Protein AF-A0A6B2XU68-F1 (afdb_monomer_lite)

Secondary structure (DSSP, 8-state):
---SS-HHHHHHHHTTSSPPPHHHHHHHHHHTT--HHHHHHHHHHHHHHHHHSSPPP----S-----SSTT-S--TTSPP-GGGGGG--S-HHHHHHHHHHHHH-S-------TTSSHHHIIIIIIHHHHTT-

pLDDT: mean 76.52, std 17.87, range [32.81, 94.81]

Foldseek 3Di:
DDLPDDPVLLVVCVPPPDPDDLSSQLSVCVVVVHDSVVSSVVSVVVVVVCVVVPDDPDPDPDDDDDDDPPDDLDPDLDQAACVNLVSDDDCQVVLVVVVVVVVVDVDDDDDDDPSPRPVNCVGNPHPNVVVVD

Structure (mmCIF, N/CA/C/O backbone):
data_AF-A0A6B2XU68-F1
#
_entry.id   AF-A0A6B2XU68-F1
#
loop_
_atom_site.group_PDB
_atom_site.id
_atom_site.type_symbol
_atom_site.label_atom_id
_atom_site.label_alt_id
_atom_site.label_comp_id
_atom_site.label_asym_id
_atom_site.label_entity_id
_atom_site.label_seq_id
_atom_site.pdbx_PDB_ins_code
_atom_site.Cartn_x
_atom_site.Cartn_y
_atom_site.Cartn_z
_atom_site.occupancy
_atom_site.B_iso_or_equiv
_atom_site.auth_seq_id
_atom_site.auth_comp_id
_atom_site.auth_asym_id
_atom_site.auth_atom_id
_atom_site.pdbx_PDB_model_num
ATOM 1 N N . ALA A 1 1 ? 27.057 -16.270 -21.996 1.00 46.88 1 ALA A N 1
ATOM 2 C CA . ALA A 1 1 ? 27.869 -15.396 -21.124 1.00 46.88 1 ALA A CA 1
ATOM 3 C C . ALA A 1 1 ? 27.111 -15.187 -19.817 1.00 46.88 1 ALA A C 1
ATOM 5 O O . ALA A 1 1 ? 25.997 -14.682 -19.856 1.00 46.88 1 ALA A O 1
ATOM 6 N N . ARG A 1 2 ? 27.632 -15.685 -18.686 1.00 47.50 2 ARG A N 1
ATOM 7 C CA . ARG A 1 2 ? 26.977 -15.565 -17.373 1.00 47.50 2 ARG A CA 1
ATOM 8 C C . ARG A 1 2 ? 27.305 -14.185 -16.807 1.00 47.50 2 ARG A C 1
ATOM 10 O O . ARG A 1 2 ? 28.463 -13.931 -16.502 1.00 47.50 2 ARG A O 1
ATOM 17 N N . ALA A 1 3 ? 26.322 -13.295 -16.701 1.00 50.81 3 ALA A N 1
ATOM 18 C CA . ALA A 1 3 ? 26.508 -12.059 -15.948 1.00 50.81 3 ALA A CA 1
ATOM 19 C C . ALA A 1 3 ? 26.870 -12.443 -14.502 1.00 50.81 3 ALA A C 1
ATOM 21 O O . ALA A 1 3 ? 26.145 -13.215 -13.876 1.00 50.81 3 ALA A O 1
ATOM 22 N N . HIS A 1 4 ? 28.001 -11.954 -13.988 1.00 54.03 4 HIS A N 1
ATOM 23 C CA . HIS A 1 4 ? 28.542 -12.267 -12.654 1.00 54.03 4 HIS A CA 1
ATOM 24 C C . HIS A 1 4 ? 27.733 -11.623 -11.505 1.00 54.03 4 HIS A C 1
ATOM 26 O O . HIS A 1 4 ? 28.278 -11.260 -10.467 1.00 54.03 4 HIS A O 1
ATOM 32 N N . TYR A 1 5 ? 26.419 -11.478 -11.678 1.00 64.56 5 TYR A N 1
ATOM 33 C CA . TYR A 1 5 ? 25.525 -10.790 -10.759 1.00 64.56 5 TYR A CA 1
ATOM 34 C C . TYR A 1 5 ? 24.369 -11.694 -10.342 1.00 64.56 5 TYR A C 1
ATOM 36 O O . TYR A 1 5 ? 23.856 -12.491 -11.127 1.00 64.56 5 TYR A O 1
ATOM 44 N N . SER A 1 6 ? 23.951 -11.561 -9.082 1.00 69.12 6 SER A N 1
ATOM 45 C CA . SER A 1 6 ? 22.814 -12.312 -8.553 1.00 69.12 6 SER A CA 1
ATOM 46 C C . SER A 1 6 ? 21.509 -11.921 -9.261 1.00 69.12 6 SER A C 1
ATOM 48 O O . SER A 1 6 ? 21.335 -10.778 -9.691 1.00 69.12 6 SER A O 1
ATOM 50 N N . VAL A 1 7 ? 20.550 -12.850 -9.330 1.00 61.22 7 VAL A N 1
ATOM 51 C CA . VAL A 1 7 ? 19.213 -12.606 -9.908 1.00 61.22 7 VAL A CA 1
ATOM 52 C C . VAL A 1 7 ? 18.507 -11.426 -9.225 1.00 61.22 7 VAL A C 1
ATOM 54 O O . VAL A 1 7 ? 17.850 -10.630 -9.893 1.00 61.22 7 VAL A O 1
ATOM 57 N N . ALA A 1 8 ? 18.704 -11.252 -7.914 1.00 59.00 8 ALA A N 1
ATOM 58 C CA . ALA A 1 8 ? 18.163 -10.120 -7.163 1.00 59.00 8 ALA A CA 1
ATOM 59 C C . ALA A 1 8 ? 18.753 -8.772 -7.622 1.00 59.00 8 ALA A C 1
ATOM 61 O O . ALA A 1 8 ? 18.027 -7.785 -7.721 1.00 59.00 8 ALA A O 1
ATOM 62 N N . THR A 1 9 ? 20.044 -8.731 -7.966 1.00 63.22 9 THR A N 1
ATOM 63 C CA . THR A 1 9 ? 20.712 -7.530 -8.494 1.00 63.22 9 THR A CA 1
ATOM 64 C C . THR A 1 9 ? 20.167 -7.148 -9.871 1.00 63.22 9 THR A C 1
ATOM 66 O O . THR A 1 9 ? 19.874 -5.979 -10.112 1.00 63.22 9 THR A O 1
ATOM 69 N N . LEU A 1 10 ? 19.966 -8.131 -10.755 1.00 64.88 10 LEU A N 1
ATOM 70 C CA . LEU A 1 10 ? 19.405 -7.906 -12.092 1.00 64.88 10 LEU A CA 1
ATOM 71 C C . LEU A 1 10 ? 17.924 -7.497 -12.032 1.00 64.88 10 LEU A C 1
ATOM 73 O O . LEU A 1 10 ? 17.506 -6.582 -12.736 1.00 64.88 10 LEU A O 1
ATOM 77 N N . SER A 1 11 ? 17.135 -8.114 -11.147 1.00 63.75 11 SER A N 1
ATOM 78 C CA . SER A 1 11 ? 15.736 -7.730 -10.925 1.00 63.75 11 SER A CA 1
ATOM 79 C C . SER A 1 11 ? 15.620 -6.325 -10.323 1.00 63.75 11 SER A C 1
ATOM 81 O O . SER A 1 11 ? 14.810 -5.524 -10.789 1.00 63.75 11 SER A O 1
ATOM 83 N N . GLY A 1 12 ? 16.479 -5.967 -9.361 1.00 59.56 12 GLY A N 1
ATOM 84 C CA . GLY A 1 12 ? 16.537 -4.614 -8.803 1.00 59.56 12 GLY A CA 1
ATOM 85 C C . GLY A 1 12 ? 16.921 -3.557 -9.844 1.00 59.56 12 GLY A C 1
ATOM 86 O O . GLY A 1 12 ? 16.319 -2.484 -9.868 1.00 59.56 12 GLY A O 1
ATOM 87 N N . ALA A 1 13 ? 17.851 -3.887 -10.747 1.00 59.22 13 ALA A N 1
ATOM 88 C CA . ALA A 1 13 ? 18.230 -3.040 -11.878 1.00 59.22 13 ALA A CA 1
ATOM 89 C C . ALA A 1 13 ? 17.066 -2.807 -12.862 1.00 59.22 13 ALA A C 1
ATOM 91 O O . ALA A 1 13 ? 16.898 -1.698 -13.363 1.00 59.22 13 ALA A O 1
ATOM 92 N N . ALA A 1 14 ? 16.219 -3.816 -13.088 1.00 57.31 14 ALA A N 1
ATOM 93 C CA . ALA A 1 14 ? 15.025 -3.704 -13.930 1.00 57.31 14 ALA A CA 1
ATOM 94 C C . ALA A 1 14 ? 13.841 -2.986 -13.245 1.00 57.31 14 ALA A C 1
ATOM 96 O O . ALA A 1 14 ? 12.890 -2.587 -13.912 1.00 57.31 14 ALA A O 1
ATOM 97 N N . SER A 1 15 ? 13.882 -2.785 -11.922 1.00 57.72 15 SER A N 1
ATOM 98 C CA . SER A 1 15 ? 12.744 -2.293 -11.122 1.00 57.72 15 SER A CA 1
ATOM 99 C C . SER A 1 15 ? 12.567 -0.762 -11.112 1.00 57.72 15 SER A C 1
ATOM 101 O O . SER A 1 15 ? 11.965 -0.227 -10.186 1.00 57.72 15 SER A O 1
ATOM 103 N N . SER A 1 16 ? 13.119 -0.042 -12.094 1.00 53.62 16 SER A N 1
ATOM 104 C CA . SER A 1 16 ? 12.982 1.416 -12.314 1.00 53.62 16 SER A CA 1
ATOM 105 C C . SER A 1 16 ? 13.335 2.361 -11.147 1.00 53.62 16 SER A C 1
ATOM 107 O O . SER A 1 16 ? 13.066 3.557 -11.239 1.00 53.62 16 SER A O 1
ATOM 109 N N . ARG A 1 17 ? 13.922 1.882 -10.041 1.00 61.47 17 ARG A N 1
ATOM 110 C CA . ARG A 1 17 ? 14.203 2.730 -8.863 1.00 61.47 17 ARG A CA 1
ATOM 111 C C . ARG A 1 17 ? 15.479 3.559 -8.992 1.00 61.47 17 ARG A C 1
ATOM 113 O O . ARG A 1 17 ? 15.565 4.602 -8.356 1.00 61.47 17 ARG A O 1
ATOM 120 N N . ARG A 1 18 ? 16.463 3.102 -9.774 1.00 65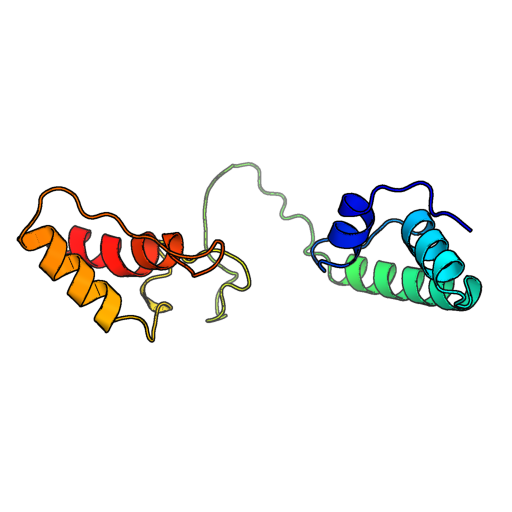.75 18 ARG A N 1
ATOM 121 C CA . ARG A 1 18 ? 17.732 3.794 -10.067 1.00 65.75 18 ARG A CA 1
ATOM 122 C C . ARG A 1 18 ? 18.297 3.311 -11.401 1.00 65.75 18 ARG A C 1
ATOM 124 O O . ARG A 1 18 ? 18.091 2.153 -11.755 1.00 65.75 18 ARG A O 1
ATOM 131 N N . LEU A 1 19 ? 19.035 4.179 -12.095 1.00 77.69 19 LEU A N 1
ATOM 132 C CA . LEU A 1 19 ? 19.787 3.784 -13.284 1.00 77.69 19 LEU A CA 1
ATOM 133 C C . LEU A 1 19 ? 20.884 2.778 -12.871 1.00 77.69 19 LEU A C 1
ATOM 135 O O . LEU A 1 19 ? 21.694 3.108 -12.000 1.00 77.69 19 LEU A O 1
ATOM 139 N N . PRO A 1 20 ? 20.917 1.558 -13.437 1.00 81.12 20 PRO A N 1
ATOM 140 C CA . PRO A 1 20 ? 21.978 0.588 -13.164 1.00 81.12 20 PRO A CA 1
ATOM 141 C C . PRO A 1 20 ? 23.329 1.101 -13.668 1.00 81.12 20 PRO A C 1
ATOM 143 O O . PRO A 1 20 ? 23.374 1.941 -14.567 1.00 81.12 20 PRO A O 1
ATOM 146 N N . SER A 1 21 ? 24.440 0.576 -13.143 1.00 84.88 21 SER A N 1
ATOM 147 C CA . SER A 1 21 ? 25.755 0.901 -13.704 1.00 84.88 21 SER A CA 1
ATOM 148 C C . SER A 1 21 ? 25.855 0.447 -15.165 1.00 84.88 21 SER A C 1
ATOM 150 O O . SER A 1 21 ? 25.175 -0.496 -15.597 1.00 84.88 21 SER A O 1
ATOM 152 N N . LEU A 1 22 ? 26.715 1.122 -15.930 1.00 85.44 22 LEU A N 1
ATOM 153 C CA . LEU A 1 22 ? 26.951 0.788 -17.333 1.00 85.44 22 LEU A CA 1
ATOM 154 C C . LEU A 1 22 ? 27.378 -0.680 -17.481 1.00 85.44 22 LEU A C 1
ATOM 156 O O . LEU A 1 22 ? 26.805 -1.408 -18.284 1.00 85.44 22 LEU A O 1
ATOM 160 N N . ASP A 1 23 ? 28.294 -1.148 -16.633 1.00 84.88 23 ASP A N 1
ATOM 161 C CA . ASP A 1 23 ? 28.797 -2.525 -16.666 1.00 84.88 23 ASP A CA 1
ATOM 162 C C . ASP A 1 23 ? 27.698 -3.586 -16.457 1.00 84.88 23 ASP A C 1
ATOM 164 O O . ASP A 1 23 ? 27.620 -4.573 -17.196 1.00 84.88 23 ASP A O 1
ATOM 168 N N . VAL A 1 24 ? 26.773 -3.345 -15.520 1.00 82.81 24 VAL A N 1
ATOM 169 C CA . VAL A 1 24 ? 25.624 -4.233 -15.276 1.00 82.81 24 VAL A CA 1
ATOM 170 C C . VAL A 1 24 ? 24.686 -4.246 -16.483 1.00 82.81 24 VAL A C 1
ATOM 172 O O . VAL A 1 24 ? 24.235 -5.311 -16.907 1.00 82.81 24 VAL A O 1
ATOM 175 N N . THR A 1 25 ? 24.427 -3.075 -17.068 1.00 85.81 25 THR A N 1
ATOM 176 C CA . THR A 1 25 ? 23.574 -2.935 -18.258 1.00 85.81 25 THR A CA 1
ATOM 177 C C . THR A 1 25 ? 24.167 -3.695 -19.444 1.00 85.81 25 THR A C 1
ATOM 179 O O . THR A 1 25 ? 23.479 -4.499 -20.073 1.00 85.81 25 THR A O 1
ATOM 182 N N . LEU A 1 26 ? 25.461 -3.513 -19.716 1.00 88.12 26 LEU A N 1
ATOM 183 C CA . LEU A 1 26 ? 26.148 -4.183 -20.820 1.00 88.12 26 LEU A CA 1
ATOM 184 C C . LEU A 1 26 ? 26.263 -5.692 -20.597 1.00 88.12 26 LEU A C 1
ATOM 186 O O . LEU A 1 26 ? 26.090 -6.465 -21.539 1.00 88.12 26 LEU A O 1
ATOM 190 N N . SER A 1 27 ? 26.491 -6.130 -19.359 1.00 80.56 27 SER A N 1
ATOM 191 C CA . SER A 1 27 ? 26.491 -7.551 -19.003 1.00 80.56 27 SER A CA 1
ATOM 192 C C . SER A 1 27 ? 25.131 -8.205 -19.255 1.00 80.56 27 SER A C 1
ATOM 194 O O . SER A 1 27 ? 25.075 -9.307 -19.803 1.00 80.56 27 SER A O 1
ATOM 196 N N . TYR A 1 28 ? 24.036 -7.522 -18.907 1.00 79.81 28 TYR A N 1
ATOM 197 C CA . TYR A 1 28 ? 22.674 -7.994 -19.159 1.00 79.81 28 TYR A CA 1
ATOM 198 C C . TYR A 1 28 ? 22.363 -8.062 -20.660 1.00 79.81 28 TYR A C 1
ATOM 200 O O . TYR A 1 28 ? 21.913 -9.093 -21.153 1.00 79.81 28 TYR A O 1
ATOM 208 N N . VAL A 1 29 ? 22.685 -7.006 -21.410 1.00 89.06 29 VAL A N 1
ATOM 209 C CA . VAL A 1 29 ? 22.485 -6.943 -22.868 1.00 89.06 29 VAL A CA 1
ATOM 210 C C . VAL A 1 29 ? 23.254 -8.054 -23.581 1.00 89.06 29 VAL A C 1
ATOM 212 O O . VAL A 1 29 ? 22.674 -8.769 -24.396 1.00 89.06 29 VAL A O 1
ATOM 215 N N . ARG A 1 30 ? 24.528 -8.269 -23.226 1.00 87.06 30 ARG A N 1
ATOM 216 C CA . ARG A 1 30 ? 25.347 -9.354 -23.789 1.00 87.06 30 ARG A CA 1
ATOM 217 C C . ARG A 1 30 ? 24.801 -10.734 -23.430 1.00 87.06 30 ARG A C 1
ATOM 219 O O . ARG A 1 30 ? 24.827 -11.631 -24.267 1.00 87.06 30 ARG A O 1
ATOM 226 N N . ALA A 1 31 ? 24.306 -10.923 -22.205 1.00 82.00 31 ALA A N 1
ATOM 227 C CA . ALA A 1 31 ? 23.684 -12.183 -21.794 1.00 82.00 31 ALA A CA 1
ATOM 228 C C . ALA A 1 31 ? 22.399 -12.479 -22.587 1.00 82.00 31 ALA A C 1
ATOM 230 O O . ALA A 1 31 ? 22.139 -13.638 -22.903 1.00 82.00 31 ALA A O 1
ATOM 231 N N . CYS A 1 32 ? 21.649 -11.438 -22.953 1.00 84.88 32 CYS A N 1
ATOM 232 C CA . CYS A 1 32 ? 20.435 -11.519 -23.765 1.00 84.88 32 CYS A CA 1
ATOM 233 C C . CYS A 1 32 ? 20.693 -11.493 -25.287 1.00 84.88 32 CYS A C 1
ATOM 235 O O . CYS A 1 32 ? 19.737 -11.532 -26.055 1.00 84.88 32 CYS A O 1
ATOM 237 N N . GLY A 1 33 ? 21.955 -11.423 -25.735 1.00 87.31 33 GLY A N 1
ATOM 238 C CA . GLY A 1 33 ? 22.323 -11.411 -27.157 1.00 87.31 33 GLY A CA 1
ATOM 239 C C . GLY A 1 33 ? 22.091 -10.081 -27.890 1.00 87.31 33 GLY A C 1
ATOM 240 O O . GLY A 1 33 ? 22.021 -10.075 -29.114 1.00 87.31 33 GLY A O 1
ATOM 241 N N . GLY A 1 34 ? 21.951 -8.965 -27.170 1.00 87.19 34 GLY A N 1
ATOM 242 C CA . GLY A 1 34 ? 21.800 -7.631 -27.761 1.00 87.19 34 GLY A CA 1
ATOM 243 C C . GLY A 1 34 ? 23.130 -6.941 -28.099 1.00 87.19 34 GLY A C 1
ATOM 244 O O . GLY A 1 34 ? 24.200 -7.361 -27.652 1.00 87.19 34 GLY A O 1
ATOM 245 N N . ASP A 1 35 ? 23.058 -5.840 -28.855 1.00 92.31 35 ASP A N 1
ATOM 246 C CA . ASP A 1 35 ? 24.221 -5.021 -29.224 1.00 92.31 35 ASP A CA 1
ATOM 247 C C . ASP A 1 35 ? 24.696 -4.142 -28.053 1.00 92.31 35 ASP A C 1
ATOM 249 O O . ASP A 1 35 ? 24.043 -3.178 -27.649 1.00 92.31 35 ASP A O 1
ATOM 253 N N . ALA A 1 36 ? 25.877 -4.453 -27.520 1.00 88.69 36 ALA A N 1
ATOM 254 C CA . ALA A 1 36 ? 26.466 -3.712 -26.412 1.00 88.69 36 ALA A CA 1
ATOM 255 C C . ALA A 1 36 ? 26.782 -2.245 -26.757 1.00 88.69 36 ALA A C 1
ATOM 257 O O . ALA A 1 36 ? 26.611 -1.389 -25.895 1.00 88.69 36 ALA A O 1
ATOM 258 N N . GLN A 1 37 ? 27.209 -1.931 -27.985 1.00 88.25 37 GLN A N 1
ATOM 259 C CA . GLN A 1 37 ? 27.564 -0.554 -28.356 1.00 88.25 37 GLN A CA 1
ATOM 260 C C . GLN A 1 37 ? 26.327 0.328 -28.498 1.00 88.25 37 GLN A C 1
ATOM 262 O O . GLN A 1 37 ? 26.325 1.495 -28.101 1.00 88.25 37 GLN A O 1
ATOM 267 N N . GLU A 1 38 ? 25.253 -0.222 -29.061 1.00 92.44 38 GLU A N 1
ATOM 268 C CA . GLU A 1 38 ? 23.973 0.474 -29.123 1.00 92.44 38 GLU A CA 1
ATOM 269 C C . GLU A 1 38 ? 23.441 0.780 -27.720 1.00 92.44 38 GLU A C 1
ATOM 271 O O . GLU A 1 38 ? 23.043 1.913 -27.432 1.00 92.44 38 GLU A O 1
ATOM 276 N N . TRP A 1 39 ? 23.479 -0.209 -26.829 1.00 90.25 39 TRP A N 1
ATOM 277 C CA . TRP A 1 39 ? 23.001 -0.046 -25.461 1.00 90.25 39 TRP A CA 1
ATOM 278 C C . TRP A 1 39 ? 23.907 0.831 -24.593 1.00 90.25 39 TRP A C 1
ATOM 280 O O . TRP A 1 39 ? 23.400 1.512 -23.705 1.00 90.25 39 TRP A O 1
ATOM 290 N N . GLU A 1 40 ? 25.204 0.908 -24.886 1.00 92.50 40 GLU A N 1
ATOM 291 C CA . GLU A 1 40 ? 26.116 1.876 -24.274 1.00 92.50 40 GLU A CA 1
ATOM 292 C C . GLU A 1 40 ? 25.730 3.315 -24.629 1.00 92.50 40 GLU A C 1
ATOM 294 O O . GLU A 1 40 ? 25.610 4.159 -23.738 1.00 92.50 40 GLU A O 1
ATOM 299 N N . ARG A 1 41 ? 25.459 3.599 -25.911 1.00 91.12 41 ARG A N 1
ATOM 300 C CA . ARG A 1 41 ? 24.999 4.930 -26.347 1.00 91.12 41 ARG A CA 1
ATOM 301 C C . ARG A 1 41 ? 23.683 5.317 -25.676 1.00 91.12 41 ARG A C 1
ATOM 303 O O . ARG A 1 41 ? 23.555 6.429 -25.167 1.00 91.12 41 ARG A O 1
ATOM 310 N N . ARG A 1 42 ? 22.723 4.387 -25.629 1.00 90.69 42 ARG A N 1
ATOM 311 C CA . ARG A 1 42 ? 21.428 4.593 -24.958 1.00 90.69 42 ARG A CA 1
ATOM 312 C C . ARG A 1 42 ? 21.595 4.849 -23.459 1.00 90.69 42 ARG A C 1
ATOM 314 O O . ARG A 1 42 ? 20.920 5.718 -22.918 1.00 90.69 42 ARG A O 1
ATOM 321 N N . TRP A 1 43 ? 22.497 4.128 -22.791 1.00 91.88 43 TRP A N 1
ATOM 322 C CA . TRP A 1 43 ? 22.767 4.328 -21.368 1.00 91.88 43 TRP A CA 1
ATOM 323 C C . TRP A 1 43 ? 23.312 5.733 -21.088 1.00 91.88 43 TRP A C 1
ATOM 325 O O . TRP A 1 43 ? 22.817 6.401 -20.183 1.00 91.88 43 TRP A O 1
ATOM 335 N N . HIS A 1 44 ? 24.266 6.211 -21.894 1.00 91.25 44 HIS A N 1
ATOM 336 C CA . HIS A 1 44 ? 24.826 7.558 -21.748 1.00 91.25 44 HIS A CA 1
ATOM 337 C C . HIS A 1 44 ? 23.776 8.652 -21.978 1.00 91.25 44 HIS A C 1
ATOM 339 O O . HIS A 1 44 ? 23.684 9.584 -21.183 1.00 91.25 44 HIS A O 1
ATOM 345 N N . ASP A 1 45 ? 22.949 8.524 -23.017 1.00 88.88 45 ASP A N 1
ATOM 346 C CA . ASP A 1 45 ? 21.858 9.467 -23.293 1.00 88.88 45 ASP A CA 1
ATOM 347 C C . ASP A 1 45 ? 20.850 9.530 -22.129 1.00 88.88 45 ASP A C 1
ATOM 349 O O . ASP A 1 45 ? 20.491 10.615 -21.667 1.00 88.88 45 ASP A O 1
ATOM 353 N N . VAL A 1 46 ? 20.464 8.381 -21.567 1.00 87.38 46 VAL A N 1
ATOM 354 C CA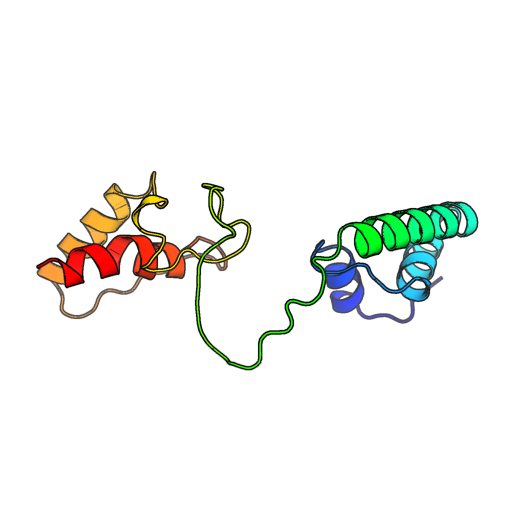 . VAL A 1 46 ? 19.585 8.328 -20.389 1.00 87.38 46 VAL A CA 1
ATOM 355 C C . VAL A 1 46 ? 20.267 8.910 -19.148 1.00 87.38 46 VAL A C 1
ATOM 357 O O . VAL A 1 46 ? 19.630 9.661 -18.411 1.00 87.38 46 VAL A O 1
ATOM 360 N N . ALA A 1 47 ? 21.549 8.620 -18.915 1.00 84.50 47 ALA A N 1
ATOM 361 C CA . ALA A 1 47 ? 22.301 9.161 -17.784 1.00 84.50 47 ALA A CA 1
ATOM 362 C C . ALA A 1 47 ? 22.379 10.695 -17.828 1.00 84.50 47 ALA A C 1
ATOM 364 O O . ALA A 1 47 ? 22.186 11.344 -16.801 1.00 84.50 47 ALA A O 1
ATOM 365 N N . VAL A 1 48 ? 22.587 11.273 -19.016 1.00 83.44 48 VAL A N 1
ATOM 366 C CA . VAL A 1 48 ? 22.585 12.729 -19.234 1.00 83.44 48 VAL A CA 1
ATOM 367 C C . VAL A 1 48 ? 21.195 13.325 -19.014 1.00 83.44 48 VAL A C 1
ATOM 369 O O . VAL A 1 48 ? 21.060 14.344 -18.340 1.00 83.44 48 VAL A O 1
ATOM 372 N N . ARG A 1 49 ? 20.134 12.695 -19.533 1.00 82.88 49 ARG A N 1
ATOM 373 C CA . ARG A 1 49 ? 18.758 13.175 -19.313 1.00 82.88 49 ARG A CA 1
ATOM 374 C C . ARG A 1 49 ? 18.379 13.138 -17.836 1.00 82.88 49 ARG A C 1
ATOM 376 O O . ARG A 1 49 ? 17.782 14.087 -17.340 1.00 82.88 49 ARG A O 1
ATOM 383 N N . LEU A 1 50 ? 18.747 12.070 -17.129 1.00 79.38 50 LEU A N 1
ATOM 384 C CA . LEU A 1 50 ? 18.471 11.919 -15.703 1.00 79.38 50 LEU A CA 1
ATOM 385 C C . LEU A 1 50 ? 19.299 12.872 -14.840 1.00 79.38 50 LEU A C 1
ATOM 387 O O . LEU A 1 50 ? 18.776 13.368 -13.849 1.00 79.38 50 LEU A O 1
ATOM 391 N N . SER A 1 51 ? 20.551 13.167 -15.200 1.00 73.56 51 SER A N 1
ATOM 392 C CA . SER A 1 51 ? 21.357 14.157 -14.475 1.00 73.56 51 SER A CA 1
ATOM 393 C C . SER A 1 51 ? 20.870 15.587 -14.718 1.00 73.56 51 SER A C 1
ATOM 395 O O . SER A 1 51 ? 20.853 16.386 -13.786 1.00 73.56 51 SER A O 1
ATOM 397 N N . ALA A 1 52 ? 20.389 15.897 -15.926 1.00 74.50 52 ALA A N 1
ATOM 398 C CA . ALA A 1 52 ? 19.771 17.183 -16.246 1.00 74.50 52 ALA A CA 1
ATOM 399 C C . ALA A 1 52 ? 18.399 17.378 -15.571 1.00 74.50 52 ALA A C 1
ATOM 401 O O . ALA A 1 52 ? 18.010 18.507 -15.279 1.00 74.50 52 ALA A O 1
ATOM 402 N N . GLN A 1 53 ? 17.669 16.285 -15.323 1.00 62.16 53 GLN A N 1
ATOM 403 C CA . GLN A 1 53 ? 16.378 16.275 -14.623 1.00 62.16 53 GLN A CA 1
ATOM 404 C C . GLN A 1 53 ? 16.505 16.027 -13.115 1.00 62.16 53 GLN A C 1
ATOM 406 O O . GLN A 1 53 ? 15.498 16.074 -12.405 1.00 62.16 53 GLN A O 1
ATOM 411 N N . ALA A 1 54 ? 17.713 15.756 -12.612 1.00 58.34 54 ALA A N 1
ATOM 412 C CA . ALA A 1 54 ? 17.942 15.606 -11.188 1.00 58.34 54 ALA A CA 1
ATOM 413 C C . ALA A 1 54 ? 17.554 16.926 -10.501 1.00 58.34 54 ALA A C 1
ATOM 415 O O . ALA A 1 54 ? 18.043 17.988 -10.906 1.00 58.34 54 ALA A O 1
ATOM 416 N N . PRO A 1 55 ? 16.679 16.899 -9.478 1.00 51.19 55 PRO A N 1
ATOM 417 C CA . PRO A 1 55 ? 16.431 18.079 -8.669 1.00 51.19 55 PRO A CA 1
ATOM 418 C C . PRO A 1 55 ? 17.783 18.605 -8.190 1.00 51.19 55 PRO A C 1
ATOM 420 O O . PRO A 1 55 ? 18.574 17.831 -7.643 1.00 51.19 55 PRO A O 1
ATOM 423 N N . ARG A 1 56 ? 18.076 19.894 -8.420 1.00 46.66 56 ARG A N 1
ATOM 424 C CA . ARG A 1 56 ? 19.269 20.507 -7.821 1.00 46.66 56 ARG A CA 1
ATOM 425 C C . ARG A 1 56 ? 19.233 20.205 -6.319 1.00 46.66 56 ARG A C 1
ATOM 427 O O . ARG A 1 56 ? 18.137 20.277 -5.751 1.00 46.66 56 ARG A O 1
ATOM 434 N N . PRO A 1 57 ? 20.369 19.860 -5.686 1.00 41.97 57 PRO A N 1
ATOM 435 C CA . PRO A 1 57 ? 20.392 19.666 -4.247 1.00 41.97 57 PRO A CA 1
ATOM 436 C C . PRO A 1 57 ? 19.811 20.929 -3.616 1.00 41.97 57 PRO A C 1
ATOM 438 O O . PRO A 1 57 ? 20.338 22.021 -3.831 1.00 41.97 57 PRO A O 1
ATOM 441 N N . ARG A 1 58 ? 18.679 20.800 -2.917 1.00 46.22 58 ARG A N 1
ATOM 442 C CA . ARG A 1 58 ? 18.273 21.837 -1.977 1.00 46.22 58 ARG A CA 1
ATOM 443 C C . ARG A 1 58 ? 19.375 21.866 -0.925 1.00 4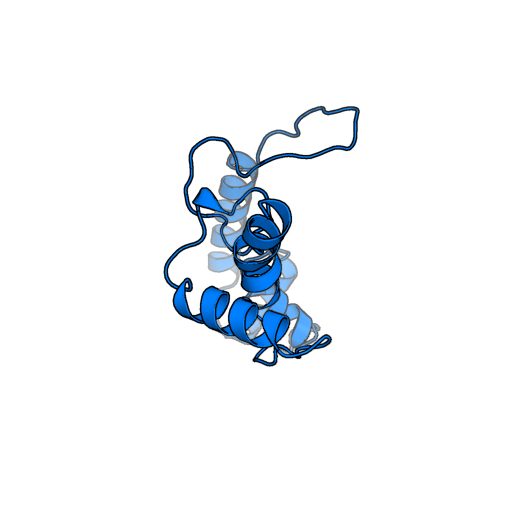6.22 58 ARG A C 1
ATOM 445 O O . ARG A 1 58 ? 19.618 20.853 -0.272 1.00 46.22 58 ARG A O 1
ATOM 452 N N . GLU A 1 59 ? 20.093 22.978 -0.838 1.00 39.62 59 GLU A N 1
ATOM 453 C CA . GLU A 1 59 ? 20.893 23.286 0.341 1.00 39.62 59 GLU A CA 1
ATOM 454 C C . GLU A 1 59 ? 19.912 23.490 1.497 1.00 39.62 59 GLU A C 1
ATOM 456 O O . GLU A 1 59 ? 19.416 24.591 1.695 1.00 39.62 59 GLU A O 1
ATOM 461 N N . ASP A 1 60 ? 19.585 22.420 2.220 1.00 37.69 60 ASP A N 1
ATOM 462 C CA . ASP A 1 60 ? 18.826 22.510 3.465 1.00 37.69 60 ASP A CA 1
ATOM 463 C C . ASP A 1 60 ? 19.728 22.056 4.624 1.00 37.69 60 ASP A C 1
ATOM 465 O O . ASP A 1 60 ? 19.983 20.857 4.792 1.00 37.69 60 ASP A O 1
ATOM 469 N N . PRO A 1 61 ? 20.229 22.989 5.455 1.00 42.09 61 PRO A N 1
ATOM 470 C CA . PRO A 1 61 ? 20.636 22.669 6.807 1.00 42.09 61 PRO A CA 1
ATOM 471 C C . PRO A 1 61 ? 19.362 22.477 7.636 1.00 42.09 61 PRO A C 1
ATOM 473 O O . PRO A 1 61 ? 18.762 23.445 8.095 1.00 42.09 61 PRO A O 1
ATOM 476 N N . GLY A 1 62 ? 18.945 21.226 7.830 1.00 32.81 62 GLY A N 1
ATOM 477 C CA . GLY A 1 62 ? 17.913 20.892 8.812 1.00 32.81 62 GLY A CA 1
ATOM 478 C C . GLY A 1 62 ? 16.944 19.812 8.358 1.00 32.81 62 GLY A C 1
ATOM 479 O O . GLY A 1 62 ? 16.146 19.994 7.446 1.00 32.81 62 GLY A O 1
ATOM 480 N N . GLU A 1 63 ? 16.989 18.686 9.056 1.00 46.59 63 GLU A N 1
ATOM 481 C CA . GLU A 1 63 ? 15.955 17.661 9.050 1.00 46.59 63 GLU A CA 1
ATOM 482 C C . GLU A 1 63 ? 14.589 18.257 9.441 1.00 46.59 63 GLU A C 1
ATOM 484 O O . GLU A 1 63 ? 14.442 18.733 10.562 1.00 46.59 63 GLU A O 1
ATOM 489 N N . ALA A 1 64 ? 13.590 18.207 8.550 1.00 36.53 64 ALA A N 1
ATOM 490 C CA . ALA A 1 64 ? 12.167 17.996 8.865 1.00 36.53 64 ALA A CA 1
ATOM 491 C C . ALA A 1 64 ? 11.280 18.175 7.619 1.00 36.53 64 ALA A C 1
ATOM 493 O O . ALA A 1 64 ? 11.267 19.238 7.020 1.00 36.53 64 ALA A O 1
ATOM 494 N N . GLY A 1 65 ? 10.467 17.155 7.319 1.00 35.06 65 GLY A N 1
ATOM 495 C CA . GLY A 1 65 ? 9.066 17.312 6.904 1.00 35.06 65 GLY A CA 1
ATOM 496 C C . GLY A 1 65 ? 8.725 17.988 5.567 1.00 35.06 65 GLY A C 1
ATOM 497 O O . GLY A 1 65 ? 9.057 19.132 5.301 1.00 35.06 65 GLY A O 1
ATOM 498 N N . GLY A 1 66 ? 7.850 17.324 4.810 1.00 35.81 66 GLY A N 1
ATOM 499 C CA . GLY A 1 66 ? 6.836 18.046 4.045 1.00 35.81 66 GLY A CA 1
ATOM 500 C C . GLY A 1 66 ? 6.663 17.588 2.609 1.00 35.81 66 GLY A C 1
ATOM 501 O O . GLY A 1 66 ? 7.542 17.784 1.781 1.00 35.81 66 GLY A O 1
ATOM 502 N N . ALA A 1 67 ? 5.466 17.047 2.374 1.00 43.03 67 ALA A N 1
ATOM 503 C CA . ALA A 1 67 ? 4.633 17.225 1.192 1.00 43.03 67 ALA A CA 1
ATOM 504 C C . ALA A 1 67 ? 5.266 16.942 -0.176 1.00 43.03 67 ALA A C 1
ATOM 506 O O . ALA A 1 67 ? 6.203 17.605 -0.625 1.00 43.03 67 ALA A O 1
ATOM 507 N N . GLY A 1 68 ? 4.629 16.014 -0.901 1.00 43.81 68 GLY A N 1
ATOM 508 C CA . GLY A 1 68 ? 4.733 15.954 -2.353 1.00 43.81 68 GLY A CA 1
ATOM 509 C C . GLY A 1 68 ? 4.739 17.369 -2.919 1.00 43.81 68 GLY A C 1
ATOM 510 O O . GLY A 1 68 ? 3.935 18.213 -2.517 1.00 43.81 68 GLY A O 1
ATOM 511 N N . ALA A 1 69 ? 5.729 17.633 -3.769 1.00 45.91 69 ALA A N 1
ATOM 512 C CA . ALA A 1 69 ? 5.948 18.928 -4.380 1.00 45.91 69 ALA A CA 1
ATOM 513 C C . ALA A 1 69 ? 4.603 19.551 -4.791 1.00 45.91 69 ALA A C 1
ATOM 515 O O . ALA A 1 69 ? 3.869 18.994 -5.609 1.00 45.91 69 ALA A O 1
ATOM 516 N N . HIS A 1 70 ? 4.288 20.655 -4.113 1.00 43.91 70 HIS A N 1
ATOM 517 C CA . HIS A 1 70 ? 3.132 21.530 -4.245 1.00 43.91 70 HIS A CA 1
ATOM 518 C C . HIS A 1 70 ? 2.388 21.372 -5.588 1.00 43.91 70 HIS A C 1
ATOM 520 O O . HIS A 1 70 ? 2.824 21.909 -6.604 1.00 43.91 70 HIS A O 1
ATOM 526 N N . GLY A 1 71 ? 1.252 20.657 -5.576 1.00 57.28 71 GLY A N 1
ATOM 527 C CA . GLY A 1 71 ? 0.245 20.710 -6.648 1.00 57.28 71 GLY A CA 1
ATOM 528 C C . GLY A 1 71 ? -0.056 19.421 -7.421 1.00 57.28 71 GLY A C 1
ATOM 529 O O . GLY A 1 71 ? -0.930 19.453 -8.284 1.00 57.28 71 GLY A O 1
ATOM 530 N N . THR A 1 72 ? 0.599 18.288 -7.144 1.00 61.25 72 THR A N 1
ATOM 531 C CA . THR A 1 72 ? 0.273 17.020 -7.834 1.00 61.25 72 THR A CA 1
ATOM 532 C C . THR A 1 72 ? -0.607 16.106 -6.968 1.00 61.25 72 THR A C 1
ATOM 534 O O . THR A 1 72 ? -0.246 15.834 -5.826 1.00 61.25 72 THR A O 1
ATOM 537 N N . PRO A 1 73 ? -1.752 15.597 -7.474 1.00 66.88 73 PRO A N 1
ATOM 538 C CA . PRO A 1 73 ? -2.651 14.736 -6.694 1.00 66.88 73 PRO A CA 1
ATOM 539 C C . PRO A 1 73 ? -2.153 13.284 -6.575 1.00 66.88 73 PRO A C 1
ATOM 541 O O . PRO A 1 73 ? -2.805 12.454 -5.946 1.00 66.88 73 PRO A O 1
ATOM 544 N N . TYR A 1 74 ? -1.013 12.955 -7.191 1.00 71.00 74 TYR A N 1
ATOM 545 C CA . TYR A 1 74 ? -0.466 11.603 -7.248 1.00 71.00 74 TYR A CA 1
ATOM 546 C C . TYR A 1 74 ? 0.815 11.504 -6.416 1.00 71.00 74 TYR A C 1
ATOM 548 O O . TYR A 1 74 ? 1.860 12.015 -6.807 1.00 71.00 74 TYR A O 1
ATOM 556 N N . VAL A 1 75 ? 0.760 10.763 -5.308 1.00 71.00 75 VAL A N 1
ATOM 557 C CA . VAL A 1 75 ? 1.909 10.509 -4.411 1.00 71.00 75 VAL A CA 1
ATOM 558 C C . VAL A 1 75 ? 2.918 9.480 -4.963 1.00 71.00 75 VAL A C 1
ATOM 560 O O . VAL A 1 75 ? 3.925 9.163 -4.328 1.00 71.00 75 VAL A O 1
ATOM 563 N N . GLY A 1 76 ? 2.674 8.949 -6.166 1.00 75.00 76 GLY A N 1
ATOM 564 C CA . GLY A 1 76 ? 3.535 7.964 -6.821 1.00 75.00 76 GLY A CA 1
ATOM 565 C C . GLY A 1 76 ? 3.547 6.610 -6.103 1.00 75.00 76 GLY A C 1
ATOM 566 O O . GLY A 1 76 ? 2.513 6.117 -5.665 1.00 75.00 76 GLY A O 1
ATOM 567 N N . LEU A 1 77 ? 4.726 5.989 -6.000 1.00 72.81 77 LEU A N 1
ATOM 568 C CA . LEU A 1 77 ? 4.917 4.708 -5.297 1.00 72.81 77 LEU A CA 1
ATOM 569 C C . LEU A 1 77 ? 5.057 4.862 -3.772 1.00 72.81 77 LEU A C 1
ATOM 571 O O . LEU A 1 77 ? 5.285 3.869 -3.077 1.00 72.81 77 LEU A O 1
ATOM 575 N N . ALA A 1 78 ? 4.980 6.088 -3.250 1.00 75.12 78 ALA A N 1
ATOM 576 C CA . ALA A 1 78 ? 5.000 6.320 -1.816 1.00 75.12 78 ALA A CA 1
ATOM 577 C C . ALA A 1 78 ? 3.689 5.837 -1.178 1.00 75.12 78 ALA A C 1
ATOM 579 O O . ALA A 1 78 ? 2.619 5.885 -1.783 1.00 75.12 78 ALA A O 1
ATOM 580 N N . ALA A 1 79 ? 3.768 5.368 0.067 1.00 77.00 79 ALA A N 1
ATOM 581 C CA . ALA A 1 79 ? 2.568 5.095 0.843 1.00 77.00 79 ALA A CA 1
ATOM 582 C C . ALA A 1 79 ? 1.929 6.422 1.273 1.00 77.00 79 ALA A C 1
ATOM 584 O O . ALA A 1 79 ? 2.627 7.269 1.827 1.00 77.00 79 ALA A O 1
ATOM 585 N N . PHE A 1 80 ? 0.613 6.561 1.077 1.00 84.69 80 PHE A N 1
ATOM 586 C CA . PHE A 1 80 ? -0.147 7.696 1.607 1.00 84.69 80 PHE A CA 1
ATOM 587 C C . PHE A 1 80 ? 0.015 7.813 3.125 1.00 84.69 80 PHE A C 1
ATOM 589 O O . PHE A 1 80 ? -0.063 6.808 3.844 1.00 84.69 80 PHE A O 1
ATOM 596 N N . ARG A 1 81 ? 0.214 9.043 3.588 1.00 87.06 81 ARG A N 1
ATOM 597 C CA . ARG A 1 81 ? 0.340 9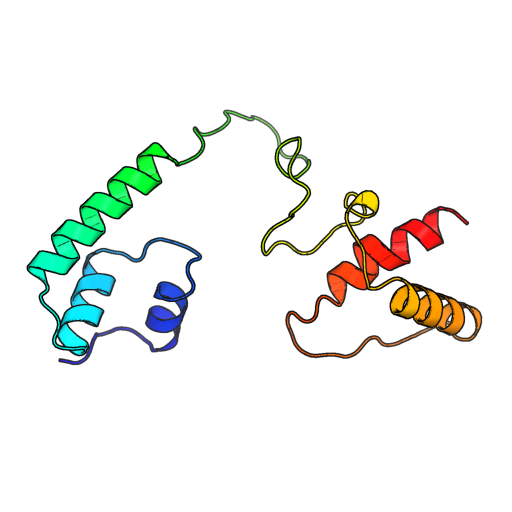.425 4.995 1.00 87.06 81 ARG A CA 1
ATOM 598 C C . ARG A 1 81 ? -0.928 10.126 5.475 1.00 87.06 81 ARG A C 1
ATO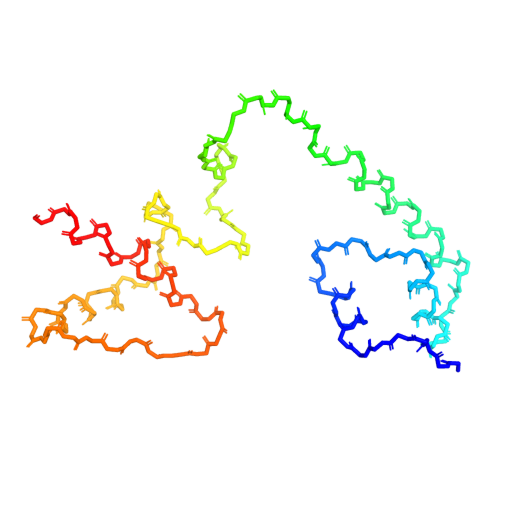M 600 O O . ARG A 1 81 ? -1.835 10.394 4.694 1.00 87.06 81 ARG A O 1
ATOM 607 N N . THR A 1 82 ? -0.990 10.423 6.767 1.00 85.38 82 THR A N 1
ATOM 608 C CA . THR A 1 82 ? -2.127 11.126 7.382 1.00 85.38 82 THR A CA 1
ATOM 609 C C . THR A 1 82 ? -2.367 12.483 6.723 1.00 85.38 82 THR A C 1
ATOM 611 O O . THR A 1 82 ? -3.507 12.862 6.475 1.00 85.38 82 THR A O 1
ATOM 614 N N . GLU A 1 83 ? -1.288 13.174 6.362 1.00 82.62 83 GLU A N 1
ATOM 615 C CA . GLU A 1 83 ? -1.317 14.456 5.650 1.00 82.62 83 GLU A CA 1
ATOM 616 C C . GLU A 1 83 ? -1.958 14.359 4.252 1.00 82.62 83 GLU A C 1
ATOM 618 O O . GLU A 1 83 ? -2.518 15.336 3.760 1.00 82.62 83 GLU A O 1
ATOM 623 N N . ASP A 1 84 ? -1.932 13.175 3.632 1.00 86.38 84 ASP A N 1
ATOM 624 C CA . ASP A 1 84 ? -2.466 12.930 2.289 1.00 86.38 84 ASP A CA 1
ATOM 625 C C . ASP A 1 84 ? -3.949 12.512 2.304 1.00 86.38 84 ASP A C 1
ATOM 627 O O . ASP A 1 84 ? -4.478 12.072 1.282 1.00 86.38 84 ASP A O 1
ATOM 631 N N . ALA A 1 85 ? -4.646 12.623 3.442 1.00 86.38 85 ALA A N 1
ATOM 632 C CA . ALA A 1 85 ? -6.039 12.188 3.586 1.00 86.38 85 ALA A CA 1
ATOM 633 C C . ALA A 1 85 ? -6.978 12.806 2.534 1.00 86.38 85 ALA A C 1
ATOM 635 O O . ALA A 1 85 ? -7.875 12.133 2.031 1.00 86.38 85 ALA A O 1
ATOM 636 N N . GLY A 1 86 ? -6.737 14.065 2.147 1.00 85.00 86 GLY A N 1
ATOM 637 C CA . GLY A 1 86 ? -7.503 14.752 1.100 1.00 85.00 86 GLY A CA 1
ATOM 638 C C . GLY A 1 86 ? -7.296 14.194 -0.315 1.00 85.00 86 GLY A C 1
ATOM 639 O O . GLY A 1 86 ? -8.081 14.496 -1.208 1.00 85.00 86 GLY A O 1
ATOM 640 N N . LEU A 1 87 ? -6.263 13.375 -0.523 1.00 87.00 87 LEU A N 1
ATOM 641 C CA . LEU A 1 87 ? -5.946 12.705 -1.788 1.00 87.00 87 LEU A CA 1
ATOM 642 C C . LEU A 1 87 ? -6.296 11.208 -1.764 1.00 87.00 87 LEU A C 1
ATOM 644 O O . LEU A 1 87 ? -6.081 10.514 -2.757 1.00 87.00 87 LEU A O 1
ATOM 648 N N . PHE A 1 88 ? -6.814 10.684 -0.651 1.00 88.50 88 PHE A N 1
ATOM 649 C CA . PHE A 1 88 ? -7.118 9.265 -0.491 1.00 88.50 88 PHE A CA 1
ATOM 650 C C . PHE A 1 88 ? -8.587 8.969 -0.830 1.00 88.50 88 PHE A C 1
ATOM 652 O O . PHE A 1 88 ? -9.482 9.286 -0.049 1.00 88.50 88 PHE A O 1
ATOM 659 N N . PHE A 1 89 ? -8.832 8.336 -1.984 1.00 87.06 89 PHE A N 1
ATOM 660 C CA . PHE A 1 89 ? -10.178 8.053 -2.506 1.00 87.06 89 PHE A CA 1
ATOM 661 C C . PHE A 1 89 ? -10.370 6.604 -2.997 1.00 87.06 89 PHE A C 1
ATOM 663 O O . PHE A 1 89 ? -9.413 5.882 -3.286 1.00 87.06 89 PHE A O 1
ATOM 670 N N . GLY A 1 90 ? -11.630 6.169 -3.108 1.00 89.50 90 GLY A N 1
ATOM 671 C CA . GLY A 1 90 ? -12.057 4.874 -3.662 1.00 89.50 90 GLY A CA 1
ATOM 672 C C . GLY A 1 90 ? -11.981 3.695 -2.684 1.00 89.50 90 GLY A C 1
ATOM 673 O O . GLY A 1 90 ? -12.189 2.540 -3.067 1.00 89.50 90 GLY A O 1
ATOM 674 N N . ARG A 1 91 ? -11.643 3.960 -1.420 1.00 92.75 91 ARG A N 1
ATOM 675 C CA . ARG A 1 91 ? -11.497 2.962 -0.345 1.00 92.75 91 ARG A CA 1
ATOM 676 C C . ARG A 1 91 ? -12.328 3.311 0.890 1.00 92.75 91 ARG A C 1
ATOM 678 O O . ARG A 1 91 ? -12.110 2.737 1.951 1.00 92.75 91 ARG A O 1
ATOM 685 N N . GLU A 1 92 ? -13.305 4.199 0.745 1.00 91.88 92 GLU A N 1
ATOM 686 C CA . GLU A 1 92 ? -14.142 4.727 1.825 1.00 91.88 92 GLU A CA 1
ATOM 687 C C . GLU A 1 92 ? -14.883 3.599 2.541 1.00 91.88 92 GLU A C 1
ATOM 689 O O . GLU A 1 92 ? -14.813 3.502 3.759 1.00 91.88 92 GLU A O 1
ATOM 694 N N . ARG A 1 93 ? -15.491 2.670 1.790 1.00 93.56 93 ARG A N 1
ATOM 695 C CA . ARG A 1 93 ? -16.190 1.508 2.368 1.00 93.56 93 ARG A CA 1
ATOM 696 C C . ARG A 1 93 ? -15.298 0.667 3.282 1.00 93.56 93 ARG A C 1
ATOM 698 O O . ARG A 1 93 ? -15.732 0.278 4.353 1.00 93.56 93 ARG A O 1
ATOM 705 N N . LEU A 1 94 ? -14.046 0.428 2.885 1.00 93.81 94 LEU A N 1
ATOM 706 C CA . LEU A 1 94 ? -13.093 -0.335 3.700 1.00 93.81 94 LEU A CA 1
ATOM 707 C C . LEU A 1 94 ? -12.710 0.406 4.983 1.00 93.81 94 LEU A C 1
ATOM 709 O O . LEU A 1 94 ? -12.444 -0.235 5.994 1.00 93.81 94 LEU A O 1
ATOM 713 N N . VAL A 1 95 ? -12.658 1.739 4.938 1.00 94.31 95 VAL A N 1
ATOM 714 C CA . VAL A 1 95 ? -12.416 2.561 6.127 1.00 94.31 95 VAL A CA 1
ATOM 715 C C . VAL A 1 95 ? -13.613 2.491 7.074 1.00 94.31 95 VAL A C 1
ATOM 717 O O . VAL A 1 95 ? -13.414 2.264 8.264 1.00 94.31 95 VAL A O 1
ATOM 720 N N . GLU A 1 96 ? -14.836 2.615 6.556 1.00 94.31 96 GLU A N 1
ATOM 721 C CA . GLU A 1 96 ? -16.064 2.503 7.356 1.00 94.31 96 GLU A CA 1
ATOM 722 C C . GLU A 1 96 ? -16.209 1.118 7.999 1.00 94.31 96 GLU A C 1
ATOM 724 O O . GLU A 1 96 ? -16.475 1.014 9.196 1.00 94.31 96 GLU A O 1
ATOM 729 N N . ASP A 1 97 ? -15.944 0.046 7.247 1.00 94.62 97 ASP A N 1
ATOM 730 C CA . ASP A 1 97 ? -15.957 -1.323 7.776 1.00 94.62 97 ASP A CA 1
ATOM 731 C C . ASP A 1 97 ? -14.942 -1.487 8.923 1.00 94.62 97 ASP A C 1
ATOM 733 O O . ASP A 1 97 ? -15.220 -2.139 9.934 1.00 94.62 97 ASP A O 1
ATOM 737 N N . LEU A 1 98 ? -13.766 -0.865 8.792 1.00 94.31 98 LEU A N 1
ATOM 738 C CA . LEU A 1 98 ? -12.712 -0.914 9.802 1.00 94.31 98 LEU A CA 1
ATOM 739 C C . LEU A 1 98 ? -13.081 -0.104 11.056 1.00 94.31 98 LEU A C 1
ATOM 741 O O . LEU A 1 98 ? -12.840 -0.571 12.169 1.00 94.31 98 LEU A O 1
ATOM 745 N N . LEU A 1 99 ? -13.710 1.063 10.893 1.00 93.94 99 LEU A N 1
ATOM 746 C CA . LEU A 1 99 ? -14.247 1.863 11.999 1.00 93.94 99 LEU A CA 1
ATOM 747 C C . LEU A 1 99 ? -15.354 1.111 12.744 1.00 93.94 99 LEU A C 1
ATOM 749 O O . LEU A 1 99 ? -15.327 1.029 13.972 1.00 93.94 99 LEU A O 1
ATOM 753 N N . ALA A 1 100 ? -16.284 0.491 12.016 1.00 94.69 100 ALA A N 1
ATOM 754 C CA . ALA A 1 100 ? -17.345 -0.322 12.602 1.00 94.69 100 ALA A CA 1
ATOM 755 C C . ALA A 1 100 ? -16.787 -1.540 13.358 1.00 94.69 100 ALA A C 1
ATOM 757 O O . ALA A 1 100 ? -17.289 -1.900 14.427 1.00 94.69 100 ALA A O 1
ATOM 758 N N . ALA A 1 101 ? -15.727 -2.167 12.839 1.00 94.06 101 ALA A N 1
ATOM 759 C CA . ALA A 1 101 ? -15.039 -3.254 13.525 1.00 94.06 101 ALA A CA 1
ATOM 760 C C . ALA A 1 101 ? -14.364 -2.776 14.822 1.00 94.06 101 ALA A C 1
ATOM 762 O O . ALA A 1 101 ? -14.514 -3.428 15.857 1.00 94.06 101 ALA A O 1
ATOM 763 N N . LEU A 1 102 ? -13.689 -1.622 14.798 1.00 93.44 102 LEU A N 1
ATOM 764 C CA . LEU A 1 102 ? -13.038 -1.028 15.975 1.00 93.44 102 LEU A CA 1
ATOM 765 C C . LEU A 1 102 ? -14.037 -0.566 17.042 1.00 93.44 102 LEU A C 1
ATOM 767 O O . LEU A 1 102 ? -13.757 -0.672 18.233 1.00 93.44 102 LEU A O 1
ATOM 771 N N . ALA A 1 103 ? -15.231 -0.127 16.639 1.00 92.56 103 ALA A N 1
ATOM 772 C CA . ALA A 1 103 ? -16.307 0.192 17.576 1.00 92.56 103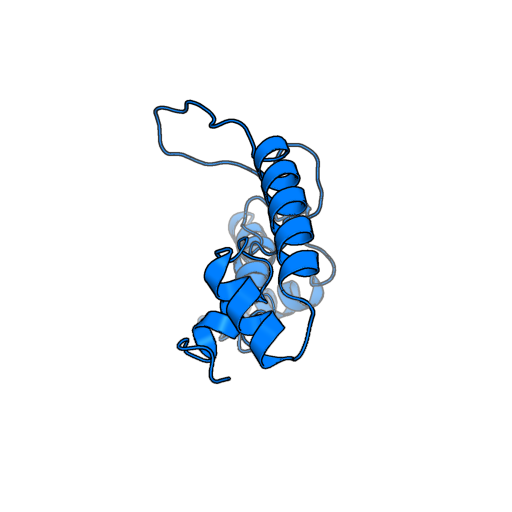 ALA A CA 1
ATOM 773 C C . ALA A 1 103 ? -16.791 -1.044 18.359 1.00 92.56 103 ALA A C 1
ATOM 775 O O . ALA A 1 103 ? -17.316 -0.924 19.465 1.00 92.56 103 ALA A O 1
ATOM 776 N N . ARG A 1 104 ? -16.619 -2.247 17.795 1.00 94.81 104 ARG A N 1
ATOM 777 C CA . ARG A 1 104 ? -17.069 -3.516 18.387 1.00 94.81 104 ARG A CA 1
ATOM 778 C C . ARG A 1 104 ? -15.954 -4.299 19.070 1.00 94.81 104 ARG A C 1
ATOM 780 O O . ARG A 1 104 ? -16.238 -5.112 19.948 1.00 94.81 104 ARG A O 1
ATOM 787 N N . GLN A 1 105 ? -14.708 -4.119 18.639 1.00 94.44 105 GLN A N 1
ATOM 788 C CA . GLN A 1 105 ? -13.556 -4.886 19.101 1.00 94.44 105 GLN A CA 1
ATOM 789 C C . GLN A 1 105 ? -12.372 -3.971 19.389 1.00 94.44 105 GLN A C 1
ATOM 791 O O . GLN A 1 105 ? -12.020 -3.112 18.590 1.00 94.44 105 GLN A O 1
ATOM 796 N N . ARG A 1 106 ? -11.684 -4.217 20.511 1.00 89.44 106 ARG A N 1
ATOM 797 C CA . ARG A 1 106 ? -10.499 -3.432 20.905 1.00 89.44 106 ARG A CA 1
ATOM 798 C C . ARG A 1 106 ? -9.288 -3.675 20.001 1.00 89.44 106 ARG A C 1
ATOM 800 O O . ARG A 1 106 ? -8.353 -2.884 20.019 1.00 89.44 106 ARG A O 1
ATOM 807 N N . VAL A 1 107 ? -9.283 -4.783 19.262 1.00 92.69 107 VAL A N 1
ATOM 808 C CA . VAL A 1 107 ? -8.189 -5.187 18.376 1.00 92.69 107 VAL A CA 1
ATOM 809 C C . VAL A 1 107 ? -8.789 -5.722 17.083 1.00 92.69 107 VAL A C 1
ATOM 811 O O . VAL A 1 107 ? -9.611 -6.632 17.120 1.00 92.69 107 VAL A O 1
ATOM 814 N N . VAL A 1 108 ? -8.352 -5.175 15.949 1.00 93.94 108 VAL A N 1
ATOM 815 C CA . VAL A 1 108 ? -8.757 -5.603 14.605 1.00 93.94 108 VAL A CA 1
ATOM 816 C C . VAL A 1 108 ? -7.500 -5.835 13.771 1.00 93.94 108 VAL A C 1
ATOM 818 O O . VAL A 1 108 ? -6.605 -4.992 13.741 1.00 93.94 108 VAL A O 1
ATOM 821 N N . ALA A 1 109 ? -7.418 -6.983 13.099 1.00 93.00 109 ALA A N 1
ATOM 822 C CA . ALA A 1 109 ? -6.287 -7.334 12.246 1.00 93.00 109 ALA A CA 1
ATOM 823 C C . ALA A 1 109 ? -6.610 -7.068 10.768 1.00 93.00 109 ALA A C 1
ATOM 825 O O . ALA A 1 109 ? -7.564 -7.623 10.225 1.00 93.00 109 ALA A O 1
ATOM 826 N N . LEU A 1 110 ? -5.782 -6.258 10.101 1.00 92.75 110 LEU A N 1
ATOM 827 C CA . LEU A 1 110 ? -5.869 -6.004 8.661 1.00 92.75 110 LEU A CA 1
ATOM 828 C C . LEU A 1 110 ? -4.839 -6.859 7.910 1.00 92.75 110 LEU A C 1
ATOM 830 O O . LEU A 1 110 ? -3.633 -6.638 8.026 1.00 92.75 110 LEU A O 1
ATOM 834 N N . VAL A 1 111 ? -5.310 -7.809 7.100 1.00 91.50 111 VAL A N 1
ATOM 835 C CA . VAL A 1 111 ? -4.458 -8.767 6.375 1.00 91.50 111 VAL A CA 1
ATOM 836 C C . VAL A 1 111 ? -4.616 -8.597 4.864 1.00 91.50 111 VAL A C 1
ATOM 838 O O . VAL A 1 111 ? -5.695 -8.300 4.364 1.00 91.50 111 VAL A O 1
ATOM 841 N N . GLY A 1 112 ? -3.524 -8.770 4.119 1.00 90.25 112 GLY A N 1
ATOM 842 C CA . GLY A 1 112 ? -3.517 -8.677 2.659 1.00 90.25 112 GLY A CA 1
ATOM 843 C C . GLY A 1 112 ? -2.104 -8.689 2.082 1.00 90.25 112 GLY A C 1
ATOM 844 O O . GLY A 1 112 ? -1.128 -8.495 2.816 1.00 90.25 112 GLY A O 1
ATOM 845 N N . ALA A 1 113 ? -1.989 -8.875 0.766 1.00 88.44 113 ALA A N 1
ATOM 846 C CA . ALA A 1 113 ? -0.710 -8.957 0.055 1.00 88.44 113 ALA A CA 1
ATOM 847 C C . ALA A 1 113 ? 0.212 -7.748 0.322 1.00 88.44 113 ALA A C 1
ATOM 849 O O . ALA A 1 113 ? -0.240 -6.638 0.642 1.00 88.44 113 ALA A O 1
ATOM 850 N N . SER A 1 114 ? 1.528 -7.955 0.213 1.00 84.50 114 SER A N 1
ATOM 851 C CA . SER A 1 114 ? 2.491 -6.847 0.267 1.00 84.50 114 SER A CA 1
ATOM 852 C C . SER A 1 114 ? 2.199 -5.851 -0.860 1.00 84.50 114 SER A C 1
ATOM 854 O O . SER A 1 114 ? 1.868 -6.254 -1.970 1.00 84.50 114 SER A O 1
ATOM 856 N N . GLY A 1 115 ? 2.250 -4.552 -0.564 1.00 81.31 115 GLY A N 1
ATOM 857 C CA . GLY A 1 115 ? 1.929 -3.504 -1.539 1.00 81.31 115 GLY A CA 1
ATOM 858 C C . GLY A 1 115 ? 0.436 -3.253 -1.792 1.00 81.31 115 GLY A C 1
ATOM 859 O O . GLY A 1 115 ? 0.110 -2.301 -2.484 1.00 81.31 115 GLY A O 1
ATOM 860 N N . ALA A 1 116 ? -0.489 -4.000 -1.175 1.00 85.44 116 ALA A N 1
ATOM 861 C CA . ALA A 1 116 ? -1.936 -3.782 -1.340 1.00 85.44 116 ALA A CA 1
ATOM 862 C C . ALA A 1 116 ? -2.476 -2.466 -0.725 1.00 85.44 116 ALA A C 1
ATOM 864 O O . ALA A 1 116 ? -3.684 -2.249 -0.701 1.00 85.44 116 ALA A O 1
ATOM 865 N N . GLY A 1 117 ? -1.605 -1.608 -0.178 1.00 87.88 117 GLY A N 1
ATOM 866 C CA . GLY A 1 117 ? -1.994 -0.315 0.395 1.00 87.88 117 GLY A CA 1
ATOM 867 C C . GLY A 1 117 ? -2.499 -0.360 1.841 1.00 87.88 117 GLY A C 1
ATOM 868 O O . GLY A 1 117 ? -3.144 0.583 2.277 1.00 87.88 117 GLY A O 1
ATOM 869 N N . LYS A 1 118 ? -2.202 -1.417 2.613 1.00 93.69 118 LYS A N 1
ATOM 870 C CA . LYS A 1 118 ? -2.648 -1.553 4.019 1.00 93.69 118 LYS A CA 1
ATOM 871 C C . LYS A 1 118 ? -2.220 -0.372 4.896 1.00 93.69 118 LYS A C 1
ATOM 873 O O . LYS A 1 118 ? -3.049 0.216 5.576 1.00 93.69 118 LYS A O 1
ATOM 878 N N . SER A 1 119 ? -0.939 -0.003 4.846 1.00 90.25 119 SER A N 1
ATOM 879 C CA . SER A 1 119 ? -0.424 1.152 5.591 1.00 90.25 119 SER A CA 1
ATOM 880 C C . SER A 1 119 ? -1.088 2.448 5.127 1.00 90.25 119 SER A C 1
ATOM 882 O O . SER A 1 119 ? -1.498 3.244 5.953 1.00 90.25 119 SER A O 1
ATOM 884 N N . SER A 1 120 ? -1.301 2.630 3.824 1.00 90.81 120 SER A N 1
ATOM 885 C CA . SER A 1 120 ? -2.018 3.798 3.300 1.00 90.81 120 SER A CA 1
ATOM 886 C C . SER A 1 120 ? -3.467 3.874 3.785 1.00 90.81 120 SER A C 1
ATOM 888 O O . SER A 1 120 ? -3.910 4.941 4.192 1.00 90.81 120 SER A O 1
ATOM 890 N N . LEU A 1 121 ? -4.184 2.745 3.824 1.00 92.62 121 LEU A N 1
ATOM 891 C CA . LEU A 1 121 ? -5.546 2.672 4.362 1.00 92.62 121 LEU A CA 1
ATOM 892 C C . LEU A 1 121 ? -5.592 3.073 5.842 1.00 92.62 121 LEU A C 1
ATOM 894 O O . LEU A 1 121 ? -6.485 3.810 6.249 1.00 92.62 121 LEU A O 1
ATOM 898 N N . LEU A 1 122 ? -4.619 2.620 6.637 1.00 92.75 122 LEU A N 1
ATOM 899 C CA . LEU A 1 122 ? -4.528 2.984 8.050 1.00 92.75 122 LEU A CA 1
ATOM 900 C C . LEU A 1 122 ? -4.184 4.467 8.233 1.00 92.75 122 LEU A C 1
ATOM 902 O O . LEU A 1 122 ? -4.855 5.157 8.991 1.00 92.75 122 LEU A O 1
ATOM 906 N N . HIS A 1 123 ? -3.165 4.965 7.534 1.00 91.12 123 HIS A N 1
ATOM 907 C CA . HIS A 1 123 ? -2.631 6.303 7.770 1.00 91.12 123 HIS A CA 1
ATOM 908 C C . HIS A 1 123 ? -3.466 7.413 7.133 1.00 91.12 123 HIS A C 1
ATOM 910 O O . HIS A 1 123 ? -3.749 8.393 7.803 1.00 91.12 123 HIS A O 1
ATOM 916 N N . ALA A 1 124 ? -3.884 7.267 5.876 1.00 91.25 124 ALA A N 1
ATOM 917 C CA . ALA A 1 124 ? -4.633 8.301 5.156 1.00 91.25 124 ALA A CA 1
ATOM 918 C C . ALA A 1 124 ? -6.155 8.101 5.218 1.00 91.25 124 ALA A C 1
ATOM 920 O O . ALA A 1 124 ? -6.919 9.046 5.040 1.00 91.25 124 ALA A O 1
ATOM 921 N N . GLY A 1 125 ? -6.610 6.869 5.469 1.00 92.12 125 GLY A N 1
ATOM 922 C CA . GLY A 1 125 ? -8.029 6.542 5.592 1.00 92.12 125 GLY A CA 1
ATOM 923 C C . GLY A 1 125 ? -8.523 6.580 7.037 1.00 92.12 125 GLY A C 1
ATOM 924 O O . GLY A 1 125 ? -9.412 7.364 7.373 1.00 92.12 125 GLY A O 1
ATOM 925 N N . LEU A 1 126 ? -7.965 5.716 7.887 1.00 92.56 126 LEU A N 1
ATOM 926 C CA . LEU A 1 126 ? -8.484 5.457 9.232 1.00 92.56 126 LEU A CA 1
ATOM 927 C C . LEU A 1 126 ? -8.082 6.526 10.260 1.00 92.56 126 LEU A C 1
ATOM 929 O O . LEU A 1 126 ? -8.952 7.109 10.902 1.00 92.56 126 LEU A O 1
ATOM 933 N N . LEU A 1 127 ? -6.781 6.780 10.436 1.00 91.62 127 LEU A N 1
ATOM 934 C CA . LEU A 1 127 ? -6.273 7.677 11.485 1.00 91.62 127 LEU A CA 1
ATOM 935 C C . LEU A 1 127 ? -6.872 9.096 11.451 1.00 91.62 127 LEU A C 1
ATOM 937 O O . LEU A 1 127 ? -7.250 9.577 12.520 1.00 91.62 127 LEU A O 1
ATOM 941 N N . PRO A 1 128 ? -7.039 9.760 10.287 1.00 89.69 128 PRO A N 1
ATOM 942 C CA . PRO A 1 128 ? -7.620 11.100 10.230 1.00 89.69 128 PRO A CA 1
ATOM 943 C C . PRO A 1 128 ? -9.057 11.148 10.756 1.00 89.69 128 PRO A C 1
ATOM 945 O O . PRO A 1 128 ? -9.472 12.159 11.309 1.00 89.69 128 PRO A O 1
ATOM 948 N N . ARG A 1 129 ? -9.814 10.051 10.611 1.00 88.06 129 ARG A N 1
ATOM 949 C CA . ARG A 1 129 ? -11.201 9.952 11.089 1.00 88.06 129 ARG A CA 1
ATOM 950 C C . ARG A 1 129 ? -11.284 9.670 12.587 1.00 88.06 129 ARG A C 1
ATOM 952 O O . ARG A 1 129 ? -12.221 10.131 13.220 1.00 88.06 129 ARG A O 1
ATOM 959 N N . LEU A 1 130 ? -10.306 8.959 13.152 1.00 84.88 130 LEU A N 1
ATOM 960 C CA . LEU A 1 130 ? -10.219 8.729 14.599 1.00 84.88 130 LEU A CA 1
ATOM 961 C C . LEU A 1 130 ? -9.738 9.971 15.359 1.00 84.88 130 LEU A C 1
ATOM 963 O O . LEU A 1 130 ? -10.194 10.213 16.467 1.00 84.88 130 LEU A O 1
ATOM 967 N N . GLY A 1 131 ? -8.829 10.758 14.776 1.00 70.31 131 GLY A N 1
ATOM 968 C CA . GLY A 1 131 ? -8.336 11.999 15.389 1.00 70.31 131 GLY A CA 1
ATOM 969 C C . GLY A 1 131 ? -9.318 13.175 15.325 1.00 70.31 131 GLY A C 1
ATOM 970 O O . GLY A 1 131 ? -9.082 14.185 15.980 1.00 70.31 131 GLY A O 1
ATOM 971 N N . ALA A 1 132 ? -10.387 13.059 14.533 1.00 60.28 132 ALA A N 1
ATOM 972 C CA . ALA A 1 132 ? -11.452 14.056 14.423 1.00 60.28 132 ALA A CA 1
ATOM 973 C C . ALA A 1 132 ? -12.654 13.780 15.353 1.00 60.28 132 ALA A C 1
ATOM 975 O O . ALA A 1 132 ? -13.625 14.536 15.304 1.00 60.28 132 ALA A O 1
ATOM 976 N N . GLN A 1 133 ? -12.612 12.698 16.146 1.00 48.53 133 GLN A N 1
ATOM 977 C CA . GLN A 1 133 ? -13.637 12.345 17.137 1.00 48.53 133 GLN A CA 1
ATOM 978 C C . GLN A 1 133 ? -13.367 12.960 18.509 1.00 48.53 133 GLN A C 1
ATOM 980 O O . GLN A 1 133 ? -12.183 13.048 18.902 1.00 48.53 133 GLN A O 1
#

Sequence (133 aa):
ARAHYSVATLSGAASSRRLPSLDVTLSYVRACGGDAQEWERRWHDVAVRLSAQAPRPREDPGEAGGAGAHGTPYVGLAAFRTEDAGLFFGRERLVEDLLAALARQRVVALVGASGAGKSSLLHAGLLPRLGAQ

Radius of gyration: 21.84 Å; chains: 1; bounding box: 46×39×50 Å